Protein AF-A0A964RIH8-F1 (afdb_monomer_lite)

Sequence (160 aa):
MKYIAFKCCECGVINVFDSYRSDGNRCMKCGGYLAPIGQCVIKDNKKNVLGGRITVDTTDIDTALKKINLLNDRMNDVVLRMREFKSKSAELDAILKSSVISDKNVCVGMTKVIIQSNCRIRENDLEEMERKLSEKLGIKVVILNSGFEIAAIEAGVNNG

Foldseek 3Di:
DKWWWWAFPPPRDIDIGDPVPDDDDADPPPRGDIHTPGIDDDDPPDPPPVPPPPPPPCVVVVVVVVVVVVVVVVVVVVVVVVVVVVVVVVVVVVVVVVVQPPDPAWHDDPAEIEGEDADDDDPVRQVVVQVVVCVVVVHRYHYHYNVDDCPDDPPPPPPD

Structure (mmCIF, N/CA/C/O backbone):
data_AF-A0A964RIH8-F1
#
_entry.id   AF-A0A964RIH8-F1
#
loop_
_atom_site.group_PDB
_atom_site.id
_atom_site.type_symbol
_atom_site.label_atom_id
_atom_site.label_alt_id
_atom_site.label_comp_id
_atom_site.label_asym_id
_atom_site.label_entity_id
_atom_site.label_seq_id
_atom_site.pdbx_PDB_ins_code
_atom_site.Cartn_x
_atom_site.Cartn_y
_atom_site.Cartn_z
_atom_site.occupancy
_atom_site.B_iso_or_equiv
_atom_site.auth_seq_id
_atom_site.auth_comp_id
_atom_site.auth_asym_id
_atom_site.auth_atom_id
_atom_site.pdbx_PDB_model_num
ATOM 1 N N . MET A 1 1 ? 40.944 -8.582 -45.472 1.00 61.56 1 MET A N 1
ATOM 2 C CA . MET A 1 1 ? 41.206 -9.385 -44.254 1.00 61.56 1 MET A CA 1
ATOM 3 C C . MET A 1 1 ? 40.229 -10.556 -44.228 1.00 61.56 1 MET A C 1
ATOM 5 O O . MET A 1 1 ? 39.129 -10.392 -44.744 1.00 61.56 1 MET A O 1
ATOM 9 N N . LYS A 1 2 ? 40.631 -11.744 -43.751 1.00 75.88 2 LYS A N 1
ATOM 10 C CA . LYS A 1 2 ? 39.752 -12.928 -43.694 1.00 75.88 2 LYS A CA 1
ATOM 11 C C . LYS A 1 2 ? 39.129 -13.023 -42.299 1.00 75.88 2 LYS A C 1
ATOM 13 O O . LYS A 1 2 ? 39.856 -13.010 -41.310 1.00 75.88 2 LYS A O 1
ATOM 18 N N . TYR A 1 3 ? 37.808 -13.136 -42.240 1.00 85.88 3 TYR A N 1
ATOM 19 C CA . TYR A 1 3 ? 37.059 -13.274 -40.995 1.00 85.88 3 TYR A CA 1
ATOM 20 C C . TYR A 1 3 ? 36.299 -14.602 -40.983 1.00 85.88 3 TYR A C 1
ATOM 22 O O . TYR A 1 3 ? 35.938 -15.136 -42.037 1.00 85.88 3 TYR A O 1
ATOM 30 N N . ILE A 1 4 ? 36.068 -15.144 -39.790 1.00 86.75 4 ILE A N 1
ATOM 31 C CA . ILE A 1 4 ? 35.262 -16.348 -39.579 1.00 86.75 4 ILE A CA 1
ATOM 32 C C . ILE A 1 4 ? 34.034 -15.955 -38.763 1.00 86.75 4 ILE A C 1
ATOM 34 O O . ILE A 1 4 ? 34.142 -15.311 -37.717 1.00 86.75 4 ILE A O 1
ATOM 38 N N . ALA A 1 5 ? 32.861 -16.336 -39.261 1.00 88.44 5 ALA A N 1
ATOM 39 C CA . ALA A 1 5 ? 31.593 -16.122 -38.586 1.00 88.44 5 ALA A CA 1
ATOM 40 C C . ALA A 1 5 ? 31.201 -17.359 -37.771 1.00 88.44 5 ALA A C 1
ATOM 42 O O . ALA A 1 5 ? 31.270 -18.493 -38.251 1.00 88.44 5 ALA A O 1
ATOM 43 N N . PHE A 1 6 ? 30.723 -17.122 -36.555 1.00 90.38 6 PHE A N 1
ATOM 44 C CA . PHE A 1 6 ? 30.247 -18.130 -35.619 1.00 90.38 6 PHE A CA 1
ATOM 45 C C . PHE A 1 6 ? 28.828 -17.803 -35.162 1.00 90.38 6 PHE A C 1
ATOM 47 O O . PHE A 1 6 ? 28.525 -16.652 -34.856 1.00 90.38 6 PHE A O 1
ATOM 54 N N . LYS A 1 7 ? 27.962 -18.808 -35.048 1.00 91.25 7 LYS A N 1
ATOM 55 C CA . LYS A 1 7 ? 26.634 -18.683 -34.443 1.00 91.25 7 LYS A CA 1
ATOM 56 C C . LYS A 1 7 ? 26.709 -19.120 -32.992 1.00 91.25 7 LYS A C 1
ATOM 58 O O . LYS A 1 7 ? 27.221 -20.198 -32.707 1.00 91.25 7 LYS A O 1
ATOM 63 N N . CYS A 1 8 ? 26.163 -18.333 -32.075 1.00 93.81 8 CYS A N 1
ATOM 64 C CA . CYS A 1 8 ? 25.967 -18.814 -30.715 1.00 93.81 8 CYS A CA 1
ATOM 65 C C . CYS A 1 8 ? 24.846 -19.857 -30.667 1.00 93.81 8 CYS A C 1
ATOM 67 O O . CYS A 1 8 ? 23.744 -19.596 -31.153 1.00 93.81 8 CYS A O 1
ATOM 69 N N . CYS A 1 9 ? 25.118 -21.009 -30.054 1.00 91.19 9 CYS A N 1
ATOM 70 C CA . CYS A 1 9 ? 24.140 -22.086 -29.897 1.00 91.19 9 CYS A CA 1
ATOM 71 C C . CYS A 1 9 ? 23.022 -21.735 -28.904 1.00 91.19 9 CYS A C 1
ATOM 73 O O . CYS A 1 9 ? 21.930 -22.278 -29.011 1.00 91.19 9 CYS A O 1
ATOM 75 N N . GLU A 1 10 ? 23.278 -20.820 -27.965 1.00 92.69 10 GLU A N 1
ATOM 76 C CA . GLU A 1 10 ? 22.312 -20.436 -26.928 1.00 92.69 10 GLU A CA 1
ATOM 77 C C . GLU A 1 10 ? 21.444 -19.249 -27.356 1.00 92.69 10 GLU A C 1
ATOM 79 O O . GLU A 1 10 ? 20.222 -19.339 -27.358 1.00 92.69 10 GLU A O 1
ATOM 84 N N . CYS A 1 11 ? 22.059 -18.125 -27.745 1.00 94.00 11 CYS A N 1
ATOM 85 C CA . CYS A 1 11 ? 21.322 -16.893 -28.052 1.00 94.00 11 CYS A CA 1
ATOM 86 C C . CYS A 1 11 ? 21.136 -16.620 -29.553 1.00 94.00 11 CYS A C 1
ATOM 88 O O . CYS A 1 11 ? 20.538 -15.611 -29.922 1.00 94.00 11 CYS A O 1
ATOM 90 N N . GLY A 1 12 ? 21.690 -17.465 -30.430 1.00 88.62 12 GLY A N 1
ATOM 91 C CA . GLY A 1 12 ? 21.562 -17.339 -31.886 1.00 88.62 12 GLY A CA 1
ATOM 92 C C . GLY A 1 12 ? 22.352 -16.191 -32.529 1.00 88.62 12 GLY A C 1
ATOM 93 O O . GLY A 1 12 ? 22.353 -16.077 -33.754 1.00 88.62 12 GLY A O 1
ATOM 94 N N . VAL A 1 13 ? 23.038 -15.356 -31.740 1.00 91.75 13 VAL A N 1
ATOM 95 C CA . VAL A 1 13 ? 23.796 -14.197 -32.235 1.00 91.75 13 VAL A CA 1
ATOM 96 C C . VAL A 1 13 ? 25.002 -14.638 -33.060 1.00 91.75 13 VAL A C 1
ATOM 98 O O . VAL A 1 13 ? 25.749 -15.537 -32.663 1.00 91.75 13 VAL A O 1
ATOM 101 N N . ILE A 1 14 ? 25.218 -13.961 -34.188 1.00 90.44 14 ILE A N 1
ATOM 102 C CA . ILE A 1 14 ? 26.380 -14.165 -35.053 1.00 90.44 14 ILE A CA 1
ATOM 103 C C . ILE A 1 14 ? 27.539 -13.306 -34.542 1.00 90.44 14 ILE A C 1
ATOM 105 O O . ILE A 1 14 ? 27.417 -12.091 -34.414 1.00 90.44 14 ILE A O 1
ATOM 109 N N . ASN A 1 15 ? 28.660 -13.949 -34.241 1.00 87.25 15 ASN A N 1
ATOM 110 C CA . ASN A 1 15 ? 29.903 -13.322 -33.812 1.00 87.25 15 ASN A CA 1
ATOM 111 C C . ASN A 1 15 ? 30.925 -13.480 -34.939 1.00 87.25 15 ASN A C 1
ATOM 113 O O . ASN A 1 15 ? 31.006 -14.543 -35.551 1.00 87.25 15 ASN A O 1
ATOM 117 N N . VAL A 1 16 ? 31.692 -12.433 -35.223 1.00 87.62 16 VAL A N 1
ATOM 118 C CA . VAL A 1 16 ? 32.688 -12.438 -36.297 1.00 87.62 16 VAL A CA 1
ATOM 119 C C . VAL A 1 16 ? 34.054 -12.180 -35.685 1.00 87.62 16 VAL A C 1
ATOM 121 O O . VAL A 1 16 ? 34.236 -11.172 -35.007 1.00 87.62 16 VAL A O 1
ATOM 124 N N . PHE A 1 17 ? 34.994 -13.094 -35.914 1.00 86.25 17 PHE A N 1
ATOM 125 C CA . PHE A 1 17 ? 36.357 -13.006 -35.392 1.00 86.25 17 PHE A CA 1
ATOM 126 C C . PHE A 1 17 ? 37.381 -13.042 -36.525 1.00 86.25 17 PHE A C 1
ATOM 128 O O . PHE A 1 17 ? 37.121 -13.578 -37.607 1.00 86.25 17 PHE A O 1
ATOM 135 N N . ASP A 1 18 ? 38.557 -12.471 -36.270 1.00 83.50 18 ASP A N 1
ATOM 136 C CA . ASP A 1 18 ? 39.701 -12.581 -37.170 1.00 83.50 18 ASP A CA 1
ATOM 137 C C . ASP A 1 18 ? 40.104 -14.046 -37.343 1.00 83.50 18 ASP A C 1
ATOM 139 O O . ASP A 1 18 ? 40.204 -14.793 -36.368 1.00 83.50 18 ASP A O 1
ATOM 143 N N . SER A 1 19 ? 40.416 -14.452 -38.577 1.00 76.31 19 SER A N 1
ATOM 144 C CA . SER A 1 19 ? 40.771 -15.844 -38.887 1.00 76.31 19 SER A CA 1
ATOM 145 C C . SER A 1 19 ? 42.030 -16.358 -38.173 1.00 76.31 19 SER A C 1
ATOM 147 O O . SER A 1 19 ? 42.313 -17.548 -38.242 1.00 76.31 19 SER A O 1
ATOM 149 N N . TYR A 1 20 ? 42.807 -15.480 -37.529 1.00 73.31 20 TYR A N 1
ATOM 150 C CA . TYR A 1 20 ? 44.014 -15.833 -36.775 1.00 73.31 20 TYR A CA 1
ATOM 151 C C . TYR A 1 20 ? 43.721 -16.270 -35.325 1.00 73.31 20 TYR A C 1
ATOM 153 O O . TYR A 1 20 ? 44.563 -16.901 -34.695 1.00 73.31 20 TYR A O 1
ATOM 161 N N . ARG A 1 21 ? 42.535 -15.959 -34.777 1.00 66.25 21 ARG A N 1
ATOM 162 C CA . ARG A 1 21 ? 42.104 -16.403 -33.438 1.00 66.25 21 ARG A CA 1
ATOM 163 C C . ARG A 1 21 ? 41.058 -17.508 -33.572 1.00 66.25 21 ARG A C 1
ATOM 165 O O . ARG A 1 21 ? 39.861 -17.232 -33.542 1.00 66.25 21 ARG A O 1
ATOM 172 N N . SER A 1 22 ? 41.516 -18.746 -33.751 1.00 59.44 22 SER A N 1
ATOM 173 C CA . SER A 1 22 ? 40.648 -19.895 -34.038 1.00 59.44 22 SER A CA 1
ATOM 174 C C . SER A 1 22 ? 39.971 -20.514 -32.815 1.00 59.44 22 SER A C 1
ATOM 176 O O . SER A 1 22 ? 38.882 -21.057 -32.973 1.00 59.44 22 SER A O 1
ATOM 178 N N . ASP A 1 23 ? 40.537 -20.399 -31.608 1.00 66.06 23 ASP A N 1
ATOM 179 C CA . ASP A 1 23 ? 40.128 -21.265 -30.494 1.00 66.06 23 ASP A CA 1
ATOM 180 C C . ASP A 1 23 ? 39.776 -20.519 -29.201 1.00 66.06 23 ASP A C 1
ATOM 182 O O . ASP A 1 23 ? 40.397 -19.526 -28.827 1.00 66.06 23 ASP A O 1
ATOM 186 N N . GLY A 1 24 ? 38.747 -21.022 -28.508 1.00 76.62 24 GLY A N 1
ATOM 187 C CA . GLY A 1 24 ? 38.326 -20.552 -27.182 1.00 76.62 24 GLY A CA 1
ATOM 188 C C . GLY A 1 24 ? 37.370 -19.353 -27.157 1.00 76.62 24 GLY A C 1
ATOM 189 O O . GLY A 1 24 ? 37.001 -18.898 -26.074 1.00 76.62 24 GLY A O 1
ATOM 190 N N . ASN A 1 25 ? 36.932 -18.844 -28.312 1.00 82.88 25 ASN A N 1
ATOM 191 C CA . ASN A 1 25 ? 35.989 -17.727 -28.354 1.00 82.88 25 ASN A CA 1
ATOM 192 C C . ASN A 1 25 ? 34.610 -18.141 -27.815 1.00 82.88 25 ASN A C 1
ATOM 194 O O . ASN A 1 25 ? 34.053 -19.177 -28.183 1.00 82.88 25 ASN A O 1
ATOM 198 N N . ARG A 1 26 ? 34.036 -17.288 -26.967 1.00 88.88 26 ARG A N 1
ATOM 199 C CA . ARG A 1 26 ? 32.662 -17.404 -26.465 1.00 88.88 26 ARG A CA 1
ATOM 200 C C . ARG A 1 26 ? 31.806 -16.286 -27.034 1.00 88.88 26 ARG A C 1
ATOM 202 O O . ARG A 1 26 ? 32.316 -15.271 -27.508 1.00 88.88 26 ARG A O 1
ATOM 209 N N . CYS A 1 27 ? 30.491 -16.473 -27.002 1.00 90.19 27 CYS A N 1
ATOM 210 C CA . CYS A 1 27 ? 29.572 -15.436 -27.446 1.00 90.19 27 CYS A CA 1
ATOM 211 C C . CYS A 1 27 ? 29.787 -14.134 -26.662 1.00 90.19 27 CYS A C 1
ATOM 213 O O . CYS A 1 27 ? 29.699 -14.139 -25.436 1.00 90.19 27 CYS A O 1
ATOM 215 N N . MET A 1 28 ? 29.977 -13.008 -27.362 1.00 87.31 28 MET A N 1
ATOM 216 C CA . MET A 1 28 ? 30.177 -11.703 -26.714 1.00 87.31 28 MET A CA 1
ATOM 217 C C . MET A 1 28 ? 28.945 -11.205 -25.947 1.00 87.31 28 MET A C 1
ATOM 219 O O . MET A 1 28 ? 29.065 -10.319 -25.108 1.00 87.31 28 MET A O 1
ATOM 223 N N . LYS A 1 29 ? 27.758 -11.757 -26.230 1.00 88.56 29 LYS A N 1
ATOM 224 C CA . LYS A 1 29 ? 26.508 -11.376 -25.562 1.00 88.56 29 LYS A CA 1
ATOM 225 C C . LYS A 1 29 ? 26.228 -12.206 -24.310 1.00 88.56 29 LYS A C 1
ATOM 227 O O . LYS A 1 29 ? 25.869 -11.638 -23.288 1.00 88.56 29 LYS A O 1
ATOM 232 N N . CYS A 1 30 ? 26.332 -13.534 -24.398 1.00 91.56 30 CYS A N 1
ATOM 233 C CA . CYS A 1 30 ? 25.891 -14.437 -23.325 1.00 91.56 30 CYS A CA 1
ATOM 234 C C . CYS A 1 30 ? 26.979 -15.373 -22.780 1.00 91.56 30 CYS A C 1
ATOM 236 O O . CYS A 1 30 ? 26.709 -16.126 -21.856 1.00 91.56 30 CYS A O 1
ATOM 238 N N . GLY A 1 31 ? 28.191 -15.380 -23.347 1.00 90.75 31 GLY A N 1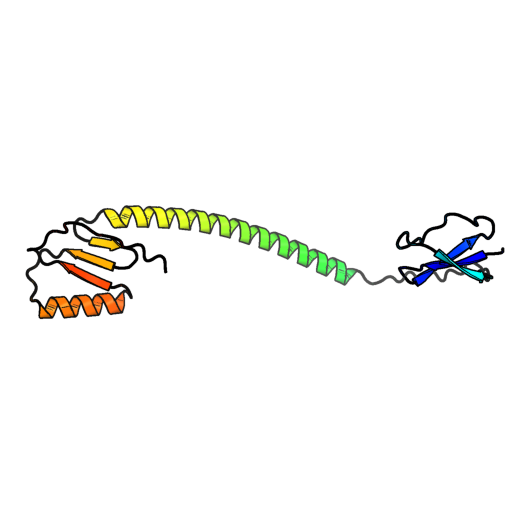
ATOM 239 C CA . GLY A 1 31 ? 29.254 -16.310 -22.942 1.00 90.75 31 GLY A CA 1
ATOM 240 C C . GLY A 1 31 ? 29.047 -17.770 -23.381 1.00 90.75 31 GLY A C 1
ATOM 241 O O . GLY A 1 31 ? 29.877 -18.628 -23.069 1.00 90.75 31 GLY A O 1
ATOM 242 N N . GLY A 1 32 ? 27.973 -18.054 -24.120 1.00 91.56 32 GLY A N 1
ATOM 243 C CA . GLY A 1 32 ? 27.632 -19.387 -24.609 1.00 91.56 32 GLY A CA 1
ATOM 244 C C . GLY A 1 32 ? 28.560 -19.913 -25.705 1.00 91.56 32 GLY A C 1
ATOM 245 O O . GLY A 1 32 ? 29.362 -19.171 -26.291 1.00 91.56 32 GLY A O 1
ATOM 246 N N . TYR A 1 33 ? 28.417 -21.205 -26.000 1.00 90.44 33 TYR A N 1
ATOM 247 C CA . TYR A 1 33 ? 29.202 -21.901 -27.021 1.00 90.44 33 TYR A CA 1
ATOM 248 C C . TYR A 1 33 ? 28.904 -21.393 -28.436 1.00 90.44 33 TYR A C 1
ATOM 250 O O . TYR A 1 33 ? 27.786 -20.975 -28.762 1.00 90.44 33 TYR A O 1
ATOM 258 N N . LEU A 1 34 ? 29.935 -21.430 -29.276 1.00 91.31 34 LEU A N 1
ATOM 259 C CA . LEU A 1 34 ? 29.925 -20.928 -30.641 1.00 91.31 34 LEU A CA 1
ATOM 260 C C . LEU A 1 34 ? 30.126 -22.076 -31.635 1.00 91.31 34 LEU A C 1
ATOM 262 O O . LEU A 1 34 ? 31.059 -22.860 -31.494 1.00 91.31 34 LEU A O 1
ATOM 266 N N . ALA A 1 35 ? 29.281 -22.137 -32.662 1.00 88.69 35 ALA A N 1
ATOM 267 C CA . ALA A 1 35 ? 29.414 -23.048 -33.793 1.00 88.69 35 ALA A CA 1
ATOM 268 C C . ALA A 1 35 ? 29.881 -22.274 -35.041 1.00 88.69 35 ALA A C 1
ATOM 270 O O . ALA A 1 35 ? 29.287 -21.237 -35.357 1.00 88.69 35 ALA A O 1
ATOM 271 N N . PRO A 1 36 ? 30.923 -22.724 -35.763 1.00 87.69 36 PRO A N 1
ATOM 272 C CA . PRO A 1 36 ? 31.385 -22.050 -36.972 1.00 87.69 36 PRO A CA 1
ATOM 273 C C . PRO A 1 36 ? 30.333 -22.153 -38.083 1.00 87.69 36 PRO A C 1
ATOM 275 O O . PRO A 1 36 ? 29.814 -23.230 -38.363 1.00 87.69 36 PRO A O 1
ATOM 278 N N . ILE A 1 37 ? 30.023 -21.023 -38.721 1.00 87.44 37 ILE A N 1
ATOM 279 C CA . ILE A 1 37 ? 29.103 -20.955 -39.870 1.00 87.44 37 ILE A CA 1
ATOM 280 C C . ILE A 1 37 ? 29.897 -20.973 -41.180 1.00 87.44 37 ILE A C 1
ATOM 282 O O . ILE A 1 37 ? 29.458 -21.556 -42.166 1.00 87.44 37 ILE A O 1
ATOM 286 N N . GLY A 1 38 ? 31.071 -20.334 -41.198 1.00 83.06 38 GLY A N 1
ATOM 287 C CA . GLY A 1 38 ? 31.929 -20.267 -42.377 1.00 83.06 38 GLY A CA 1
ATOM 288 C C . GLY A 1 38 ? 32.755 -18.986 -42.454 1.00 83.06 38 GLY A C 1
ATOM 289 O O . GLY A 1 38 ? 32.828 -18.202 -41.506 1.00 83.06 38 GLY A O 1
ATOM 290 N N . GLN A 1 39 ? 33.394 -18.782 -43.605 1.00 82.06 39 GLN A N 1
ATOM 291 C CA . GLN A 1 39 ? 34.181 -17.582 -43.883 1.00 82.06 39 GLN A CA 1
ATOM 292 C C . GLN A 1 39 ? 33.262 -16.416 -44.248 1.00 82.06 39 GLN A C 1
ATOM 294 O O . GLN A 1 39 ? 32.322 -16.578 -45.026 1.00 82.06 39 GLN A O 1
ATOM 299 N N . CYS A 1 40 ? 33.557 -15.230 -43.725 1.00 74.44 40 CYS A N 1
ATOM 300 C CA . CYS A 1 40 ? 32.885 -14.000 -44.114 1.00 74.44 40 CYS A CA 1
ATOM 301 C C . CYS A 1 40 ? 33.893 -12.980 -44.654 1.00 74.44 40 CYS A C 1
ATOM 303 O O . CYS A 1 40 ? 35.022 -12.843 -44.174 1.00 74.44 40 CYS A O 1
ATOM 305 N N . VAL A 1 41 ? 33.472 -12.263 -45.693 1.00 76.75 41 VAL A N 1
ATOM 306 C CA . VAL A 1 41 ? 34.218 -11.142 -46.260 1.00 76.75 41 VAL A CA 1
ATOM 307 C C . VAL A 1 41 ? 33.504 -9.876 -45.821 1.00 76.75 41 VAL A C 1
ATOM 309 O O . VAL A 1 41 ? 32.412 -9.573 -46.301 1.00 76.75 41 VAL A O 1
ATOM 312 N N . ILE A 1 42 ? 34.104 -9.146 -44.884 1.00 73.44 42 ILE A N 1
ATOM 313 C CA . ILE A 1 42 ? 33.620 -7.818 -44.518 1.00 73.44 42 ILE A CA 1
ATOM 314 C C . ILE A 1 42 ? 34.073 -6.871 -45.627 1.00 73.44 42 ILE A C 1
ATOM 316 O O . ILE A 1 42 ? 35.268 -6.720 -45.881 1.00 73.44 42 ILE A O 1
ATOM 320 N N . LYS A 1 43 ? 33.116 -6.266 -46.333 1.00 70.50 43 LYS A N 1
ATOM 321 C CA . LYS A 1 43 ? 33.404 -5.149 -47.232 1.00 70.50 43 LYS A CA 1
ATOM 322 C C . LYS A 1 43 ? 33.751 -3.962 -46.337 1.00 70.50 43 LYS A C 1
ATOM 324 O O . LYS A 1 43 ? 32.880 -3.489 -45.609 1.00 70.50 43 LYS A O 1
ATOM 329 N N . ASP A 1 44 ? 35.004 -3.515 -46.366 1.00 58.41 44 ASP A N 1
ATOM 330 C CA . ASP A 1 44 ? 35.421 -2.291 -45.684 1.00 58.41 44 ASP A CA 1
ATOM 331 C C . ASP A 1 44 ? 34.648 -1.115 -46.287 1.00 58.41 44 ASP A C 1
ATOM 333 O O . ASP A 1 44 ? 35.040 -0.519 -47.294 1.00 58.41 44 ASP A O 1
ATOM 337 N N . ASN A 1 45 ? 33.508 -0.779 -45.690 1.00 54.88 45 ASN A N 1
ATOM 338 C CA . ASN A 1 45 ? 32.880 0.499 -45.946 1.00 54.88 45 ASN A CA 1
ATOM 339 C C . ASN A 1 45 ? 33.832 1.540 -45.363 1.00 54.88 45 ASN A C 1
ATOM 341 O O . ASN A 1 45 ? 33.964 1.659 -44.142 1.00 54.88 45 ASN A O 1
ATOM 345 N N . LYS A 1 46 ? 34.527 2.271 -46.249 1.00 53.06 46 LYS A N 1
ATOM 346 C CA . LYS A 1 46 ? 35.205 3.530 -45.913 1.00 53.06 46 LYS A CA 1
ATOM 347 C C . LYS A 1 46 ? 34.335 4.258 -44.897 1.00 53.06 46 LYS A C 1
ATOM 349 O O . LYS A 1 46 ? 33.134 4.373 -45.132 1.00 53.06 46 LYS A O 1
ATOM 354 N N . LYS A 1 47 ? 34.944 4.691 -43.791 1.00 50.41 47 LYS A N 1
ATOM 355 C CA . LYS A 1 47 ? 34.347 5.427 -42.668 1.00 50.41 47 LYS A CA 1
ATOM 356 C C . LYS A 1 47 ? 33.611 6.700 -43.125 1.00 50.41 47 LYS A C 1
ATOM 358 O O . LYS A 1 47 ? 34.005 7.801 -42.785 1.00 50.41 47 LYS A O 1
ATOM 363 N N . ASN A 1 48 ? 32.510 6.552 -43.840 1.00 46.78 48 ASN A N 1
ATOM 364 C CA . ASN A 1 48 ? 31.382 7.451 -43.785 1.00 46.78 48 ASN A CA 1
ATOM 365 C C . ASN A 1 48 ? 30.426 6.774 -42.817 1.00 46.78 48 ASN A C 1
ATOM 367 O O . ASN A 1 48 ? 29.378 6.252 -43.187 1.00 46.78 48 ASN A O 1
ATOM 371 N N . VAL A 1 49 ? 30.839 6.751 -41.546 1.00 52.56 49 VAL A N 1
ATOM 372 C CA . VAL A 1 49 ? 29.862 6.804 -40.472 1.00 52.56 49 VAL A CA 1
ATOM 373 C C . VAL A 1 49 ? 29.116 8.096 -40.775 1.00 52.56 49 VAL A C 1
ATOM 375 O O . VAL A 1 49 ? 29.606 9.184 -40.484 1.00 52.56 49 VAL A O 1
ATOM 378 N N . LEU A 1 50 ? 27.984 7.984 -41.473 1.00 48.22 50 LEU A N 1
ATOM 379 C CA . LEU A 1 50 ? 26.901 8.941 -41.361 1.00 48.22 50 LEU A CA 1
ATOM 380 C C . LEU A 1 50 ? 26.582 8.933 -39.872 1.00 48.22 50 LEU A C 1
ATOM 382 O O . LEU A 1 50 ? 25.767 8.149 -39.396 1.00 48.22 50 LEU A O 1
ATOM 386 N N . GLY A 1 51 ? 27.345 9.724 -39.119 1.00 42.78 51 GLY A N 1
ATOM 387 C CA . GLY A 1 51 ? 27.122 10.015 -37.724 1.00 42.78 51 GLY A CA 1
ATOM 388 C C . GLY A 1 51 ? 25.887 10.882 -37.673 1.00 42.78 51 GLY A C 1
ATOM 389 O O . GLY A 1 51 ? 25.965 12.059 -37.344 1.00 42.78 51 GLY A O 1
ATOM 390 N N . GLY A 1 52 ? 24.747 10.305 -38.049 1.00 42.16 52 GLY A N 1
ATOM 391 C CA . GLY A 1 52 ? 23.469 10.773 -37.585 1.00 42.16 52 GLY A CA 1
ATOM 392 C C . GLY A 1 52 ? 23.536 10.626 -36.080 1.00 42.16 52 GLY A C 1
ATOM 393 O O . GLY A 1 52 ? 23.266 9.557 -35.538 1.00 42.16 52 GLY A O 1
ATOM 394 N N . ARG A 1 53 ? 23.967 11.692 -35.400 1.00 43.53 53 ARG A N 1
ATOM 395 C CA . ARG A 1 53 ? 23.519 11.955 -34.043 1.00 43.53 53 ARG A CA 1
ATOM 396 C C . ARG A 1 53 ? 22.006 11.921 -34.155 1.00 43.53 53 ARG A C 1
ATOM 398 O O . ARG A 1 53 ? 21.401 12.880 -34.618 1.00 43.53 53 ARG A O 1
ATOM 405 N N . ILE A 1 54 ? 21.407 10.790 -33.806 1.00 51.03 54 ILE A N 1
ATOM 406 C CA . ILE A 1 54 ? 20.002 10.772 -33.451 1.00 51.03 54 ILE A CA 1
ATOM 407 C C . ILE A 1 54 ? 19.980 11.528 -32.125 1.00 51.03 54 ILE A C 1
ATOM 409 O O . ILE A 1 54 ? 20.152 10.951 -31.054 1.00 51.03 54 ILE A O 1
ATOM 413 N N . THR A 1 55 ? 19.914 12.855 -32.210 1.00 48.88 55 THR A N 1
ATOM 414 C CA . THR A 1 55 ? 19.472 13.719 -31.122 1.00 48.88 55 THR A CA 1
ATOM 415 C C . THR A 1 55 ? 18.016 13.360 -30.900 1.00 48.88 55 THR A C 1
ATOM 417 O O . THR A 1 55 ? 17.117 13.946 -31.490 1.00 48.88 55 THR A O 1
ATOM 420 N N . VAL A 1 56 ? 17.801 12.286 -30.143 1.00 57.66 56 VAL A N 1
ATOM 421 C CA . VAL A 1 56 ? 16.505 12.002 -29.546 1.00 57.66 56 VAL A CA 1
ATOM 422 C C . VAL A 1 56 ? 16.295 13.132 -28.549 1.00 57.66 56 VAL A C 1
ATOM 424 O O . VAL A 1 56 ? 17.129 13.300 -27.660 1.00 57.66 56 VAL A O 1
ATOM 427 N N . ASP A 1 57 ? 15.254 13.940 -28.729 1.00 54.44 57 ASP A N 1
ATOM 428 C CA . ASP A 1 57 ? 14.871 14.952 -27.747 1.00 54.44 57 ASP A CA 1
ATOM 429 C C . ASP A 1 57 ? 14.610 14.251 -26.404 1.00 54.44 57 ASP A C 1
ATOM 431 O O . ASP A 1 57 ? 13.609 13.563 -26.215 1.00 54.44 57 ASP A O 1
ATOM 435 N N . THR A 1 58 ? 15.555 14.366 -25.468 1.00 64.31 58 THR A N 1
ATOM 436 C CA . THR A 1 58 ? 15.463 13.765 -24.127 1.00 64.31 58 THR A CA 1
ATOM 437 C C . THR A 1 58 ? 14.650 14.619 -23.162 1.00 64.31 58 THR A C 1
ATOM 439 O O . THR A 1 58 ? 14.468 14.230 -22.012 1.00 64.31 58 THR A O 1
ATOM 442 N N . THR A 1 59 ? 14.126 15.761 -23.610 1.00 71.38 59 THR A N 1
ATOM 443 C CA . THR A 1 59 ? 13.322 16.693 -22.806 1.00 71.38 59 THR A CA 1
ATOM 444 C C . THR A 1 59 ? 12.136 16.004 -22.135 1.00 71.38 59 THR A C 1
ATOM 446 O O . THR A 1 59 ? 11.859 16.261 -20.960 1.00 71.38 59 THR A O 1
ATOM 449 N N . ASP A 1 60 ? 11.484 15.070 -22.824 1.00 70.19 60 ASP A N 1
ATOM 450 C CA . ASP A 1 60 ? 10.369 14.301 -22.267 1.00 70.19 60 ASP A CA 1
ATOM 451 C C . ASP A 1 60 ? 10.830 13.295 -21.203 1.00 70.19 60 ASP A C 1
ATOM 453 O O . ASP A 1 60 ? 10.169 13.125 -20.175 1.00 70.19 60 ASP A O 1
ATOM 457 N N . ILE A 1 61 ? 12.004 12.685 -21.394 1.00 76.56 61 ILE A N 1
ATOM 458 C CA . ILE A 1 61 ? 12.611 11.739 -20.445 1.00 76.56 61 ILE A CA 1
ATOM 459 C C . ILE A 1 61 ? 13.066 12.475 -19.180 1.00 76.56 61 ILE A C 1
ATOM 461 O O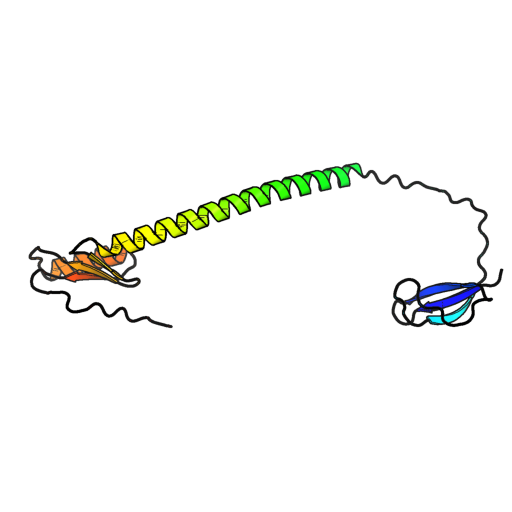 . ILE A 1 61 ? 12.787 12.028 -18.067 1.00 76.56 61 ILE A O 1
ATOM 465 N N . ASP A 1 62 ? 13.684 13.645 -19.331 1.00 77.06 62 ASP A N 1
ATOM 466 C CA . ASP A 1 62 ? 14.104 14.490 -18.212 1.00 77.06 62 ASP A CA 1
ATOM 467 C C . ASP A 1 62 ? 12.898 15.014 -17.422 1.00 77.06 62 ASP A C 1
ATOM 469 O O . ASP A 1 62 ? 12.912 15.076 -16.187 1.00 77.06 62 ASP A O 1
ATOM 473 N N . THR A 1 63 ? 11.809 15.347 -18.119 1.00 79.50 63 THR A N 1
ATOM 474 C CA . THR A 1 63 ? 10.549 15.758 -17.486 1.00 79.50 63 THR A CA 1
ATOM 475 C C . THR A 1 63 ? 9.897 14.594 -16.740 1.00 79.50 63 THR A C 1
ATOM 477 O O . THR A 1 63 ? 9.381 14.780 -15.634 1.00 79.50 63 THR A O 1
ATOM 480 N N . ALA A 1 64 ? 9.948 13.382 -17.298 1.00 77.31 64 ALA A N 1
ATOM 481 C CA . ALA A 1 64 ? 9.463 12.175 -16.637 1.00 77.31 64 ALA A CA 1
ATOM 482 C C . ALA A 1 64 ? 10.280 11.848 -15.376 1.00 77.31 64 ALA A C 1
ATOM 484 O O . ALA A 1 64 ? 9.695 11.603 -14.321 1.00 77.31 64 ALA A O 1
ATOM 485 N N . LEU A 1 65 ? 11.612 11.942 -15.439 1.00 83.69 65 LEU A N 1
ATOM 486 C CA . LEU A 1 65 ? 12.497 11.723 -14.290 1.00 83.69 65 LEU A CA 1
ATOM 487 C C . LEU A 1 65 ? 12.219 12.710 -13.149 1.00 83.69 65 LEU A C 1
ATOM 489 O O . LEU A 1 65 ? 12.112 12.304 -11.991 1.00 83.69 65 LEU A O 1
ATOM 493 N N . LYS A 1 66 ? 12.012 13.996 -13.461 1.00 85.94 66 LYS A N 1
ATOM 494 C CA . LYS A 1 66 ? 11.631 15.003 -12.453 1.00 85.94 66 LYS A CA 1
ATOM 495 C C . LYS A 1 66 ? 10.300 14.670 -11.774 1.00 85.94 66 LYS A C 1
ATOM 497 O O . LYS A 1 66 ? 10.183 14.819 -10.559 1.00 85.94 66 LYS A O 1
ATOM 502 N N . LYS A 1 67 ? 9.307 14.195 -12.534 1.00 89.88 67 LYS A N 1
ATOM 503 C CA . LYS A 1 67 ? 8.007 13.779 -11.980 1.00 89.88 67 LYS A CA 1
ATOM 504 C C . LYS A 1 67 ? 8.129 12.543 -11.087 1.00 89.88 67 LYS A C 1
ATOM 506 O O . LYS A 1 67 ? 7.482 12.502 -10.045 1.00 89.88 67 LYS A O 1
ATOM 511 N N . ILE A 1 68 ? 8.964 11.572 -11.461 1.00 86.75 68 ILE A N 1
ATOM 512 C CA . ILE A 1 68 ? 9.216 10.367 -10.657 1.00 86.75 68 ILE A CA 1
ATOM 513 C C . ILE A 1 68 ? 9.858 10.735 -9.318 1.00 86.75 68 ILE A C 1
ATOM 515 O O . ILE A 1 68 ? 9.393 10.274 -8.279 1.00 86.75 68 ILE A O 1
ATOM 519 N N . ASN A 1 69 ? 10.860 11.616 -9.319 1.00 86.81 69 ASN A N 1
ATOM 520 C CA . ASN A 1 69 ? 11.509 12.052 -8.080 1.00 86.81 69 ASN A CA 1
ATOM 521 C C . ASN A 1 69 ? 10.529 12.783 -7.152 1.00 86.81 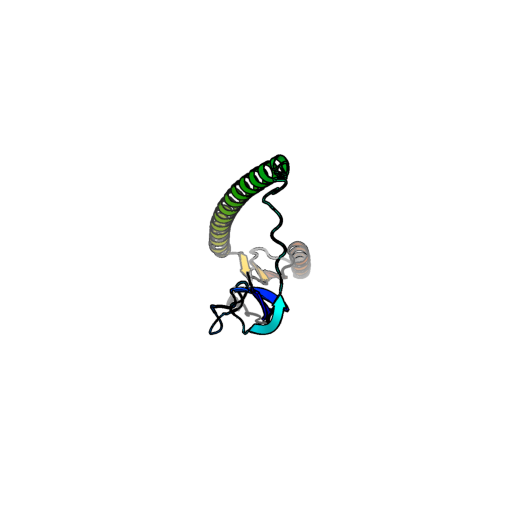69 ASN A C 1
ATOM 523 O O . ASN A 1 69 ? 10.442 12.456 -5.972 1.00 86.81 69 ASN A O 1
ATOM 527 N N . LEU A 1 70 ? 9.704 13.683 -7.701 1.00 90.88 70 LEU A N 1
ATOM 528 C CA . LEU A 1 70 ? 8.671 14.378 -6.929 1.00 90.88 70 LEU A CA 1
ATOM 529 C C . LEU A 1 70 ? 7.640 13.410 -6.319 1.00 90.88 70 LEU A C 1
ATOM 531 O O . LEU A 1 70 ? 7.166 13.622 -5.202 1.00 90.88 70 LEU A O 1
ATOM 535 N N . LEU A 1 71 ? 7.264 12.358 -7.050 1.00 88.75 71 LEU A N 1
ATOM 536 C CA . LEU A 1 71 ? 6.370 11.317 -6.538 1.00 88.75 71 LEU A CA 1
ATOM 537 C C . LEU A 1 71 ? 7.021 10.526 -5.402 1.00 88.75 71 LEU A C 1
ATOM 539 O O . LEU A 1 71 ? 6.352 10.233 -4.413 1.00 88.75 71 LEU A O 1
ATOM 543 N N . ASN A 1 72 ? 8.313 10.228 -5.520 1.00 90.75 72 ASN A N 1
ATOM 544 C CA . ASN A 1 72 ? 9.053 9.478 -4.513 1.00 90.75 72 ASN A CA 1
ATOM 545 C C . ASN A 1 72 ? 9.147 10.254 -3.187 1.00 90.75 72 ASN A C 1
ATOM 547 O O . ASN A 1 72 ? 8.901 9.697 -2.117 1.00 90.75 72 ASN A O 1
ATOM 551 N N . ASP A 1 73 ? 9.388 11.566 -3.255 1.00 90.75 73 ASP A N 1
ATOM 552 C CA . ASP A 1 73 ? 9.407 12.437 -2.074 1.00 90.75 73 ASP A CA 1
ATOM 553 C C . ASP A 1 73 ? 8.038 12.491 -1.383 1.00 90.75 73 ASP A C 1
ATOM 555 O O . ASP A 1 73 ? 7.939 12.364 -0.160 1.00 90.75 73 ASP A O 1
ATOM 559 N N . ARG A 1 74 ? 6.953 12.599 -2.163 1.00 91.00 74 ARG A N 1
ATOM 560 C CA . ARG A 1 74 ? 5.582 12.560 -1.626 1.00 91.00 74 ARG A CA 1
ATOM 561 C C . ARG A 1 74 ? 5.247 11.212 -0.993 1.00 91.00 74 ARG A C 1
ATOM 563 O O . ARG A 1 74 ? 4.583 11.180 0.039 1.00 91.00 74 ARG A O 1
ATOM 570 N N . MET A 1 75 ? 5.695 10.106 -1.584 1.00 88.81 75 MET A N 1
ATOM 571 C CA . MET A 1 75 ? 5.498 8.775 -1.006 1.00 88.81 75 MET A CA 1
ATOM 572 C C . MET A 1 75 ? 6.216 8.634 0.337 1.00 88.81 75 MET A C 1
ATOM 574 O O . MET A 1 75 ? 5.629 8.105 1.279 1.00 88.81 75 MET A O 1
ATOM 578 N N . ASN A 1 76 ? 7.440 9.149 0.456 1.00 88.81 76 ASN A N 1
ATOM 579 C CA . ASN A 1 76 ? 8.177 9.129 1.718 1.00 88.81 76 ASN A CA 1
ATOM 580 C C . ASN A 1 76 ? 7.460 9.924 2.823 1.00 88.81 76 ASN A C 1
ATOM 582 O O . ASN A 1 76 ? 7.359 9.433 3.948 1.00 88.81 76 ASN A O 1
ATOM 586 N N . ASP A 1 77 ? 6.889 11.090 2.503 1.00 91.81 77 ASP A N 1
ATOM 587 C CA . ASP A 1 77 ? 6.087 11.868 3.460 1.00 91.81 77 ASP A CA 1
ATOM 588 C C . ASP A 1 77 ? 4.826 11.104 3.912 1.00 91.81 77 ASP A C 1
ATOM 590 O O . ASP A 1 77 ? 4.518 11.027 5.103 1.00 91.81 77 ASP A O 1
ATOM 594 N N . VAL A 1 78 ? 4.128 10.438 2.983 1.00 88.88 78 VAL A N 1
ATOM 595 C CA . VAL A 1 78 ? 2.963 9.595 3.315 1.00 88.88 78 VAL A CA 1
ATOM 596 C C . VAL A 1 78 ? 3.355 8.422 4.219 1.00 88.88 78 VAL A C 1
ATOM 598 O O . VAL A 1 78 ? 2.636 8.117 5.173 1.00 88.88 78 VAL A O 1
ATOM 601 N N . VAL A 1 79 ? 4.498 7.780 3.967 1.00 89.81 79 VAL A N 1
ATOM 602 C CA . VAL A 1 79 ? 4.997 6.671 4.797 1.00 89.81 79 VAL A CA 1
ATOM 603 C C . VAL A 1 79 ? 5.326 7.140 6.215 1.00 89.81 79 VAL A C 1
ATOM 605 O O . VAL A 1 79 ? 5.002 6.434 7.174 1.00 89.81 79 VAL A O 1
ATOM 608 N N . LEU A 1 80 ? 5.929 8.321 6.372 1.00 87.69 80 LEU A N 1
ATOM 609 C CA . LEU A 1 80 ? 6.202 8.905 7.688 1.00 87.69 80 LEU A CA 1
ATOM 610 C C . LEU A 1 80 ? 4.904 9.177 8.451 1.00 87.69 80 LEU A C 1
ATOM 612 O O . LEU A 1 80 ? 4.747 8.697 9.575 1.00 87.69 80 LEU A O 1
ATOM 616 N N . ARG A 1 81 ? 3.923 9.819 7.807 1.00 88.19 81 ARG A N 1
ATOM 617 C CA . ARG A 1 81 ? 2.606 10.063 8.417 1.00 88.19 81 ARG A CA 1
ATOM 618 C C . ARG A 1 81 ? 1.898 8.763 8.793 1.00 88.19 81 ARG A C 1
ATOM 620 O O . ARG A 1 81 ? 1.322 8.671 9.870 1.00 88.19 81 ARG A O 1
ATOM 627 N N . MET A 1 82 ? 1.974 7.722 7.959 1.00 85.38 82 MET A N 1
ATOM 628 C CA . MET A 1 82 ? 1.416 6.404 8.291 1.00 85.38 82 MET A CA 1
ATOM 629 C C . MET A 1 82 ? 2.037 5.794 9.554 1.00 85.38 82 MET A C 1
ATOM 631 O O . MET A 1 82 ? 1.333 5.121 10.307 1.00 85.38 82 MET A O 1
ATOM 635 N N . ARG A 1 83 ? 3.333 6.010 9.811 1.00 84.38 83 ARG A N 1
ATOM 636 C CA . ARG A 1 83 ? 3.974 5.542 11.052 1.00 84.38 83 ARG A CA 1
ATOM 637 C C . ARG A 1 83 ? 3.456 6.297 12.272 1.00 84.38 83 ARG A C 1
ATOM 639 O O . ARG A 1 83 ? 3.151 5.656 13.273 1.00 84.38 83 ARG A O 1
ATOM 646 N N . GLU A 1 84 ? 3.287 7.613 12.170 1.00 88.88 84 GLU A N 1
ATOM 647 C CA . GLU A 1 84 ? 2.699 8.431 13.241 1.00 88.88 84 GLU A CA 1
ATOM 648 C C . GLU A 1 84 ? 1.235 8.061 13.520 1.00 88.88 84 GLU A C 1
ATOM 650 O O . GLU A 1 84 ? 0.804 8.004 14.670 1.00 88.88 84 GLU A O 1
ATOM 655 N N . PHE A 1 85 ? 0.453 7.758 12.480 1.00 80.56 85 PHE A N 1
ATOM 656 C CA . PHE A 1 85 ? -0.913 7.261 12.661 1.00 80.56 85 PHE A CA 1
ATOM 657 C C . PHE A 1 85 ? -0.939 5.898 13.356 1.00 80.56 85 PHE A C 1
ATOM 659 O O . PHE A 1 85 ? -1.792 5.668 14.210 1.00 80.56 85 PHE A O 1
ATOM 666 N N . LYS A 1 86 ? 0.013 5.007 13.048 1.00 80.50 86 LYS A N 1
ATOM 667 C CA . LYS A 1 86 ? 0.132 3.716 13.739 1.00 80.50 86 LYS A CA 1
ATOM 668 C C . LYS A 1 86 ? 0.488 3.872 15.216 1.00 80.50 86 LYS A C 1
ATOM 670 O O . LYS A 1 86 ? -0.091 3.161 16.030 1.00 80.50 86 LYS A O 1
ATOM 675 N N . SER A 1 87 ? 1.395 4.786 15.574 1.00 84.06 87 SER A N 1
ATOM 676 C CA . SER A 1 87 ? 1.735 5.009 16.987 1.00 84.06 87 SER A CA 1
ATOM 677 C C . SER A 1 87 ? 0.545 5.572 17.765 1.00 84.06 87 SER A C 1
ATOM 679 O O . SER A 1 87 ? 0.201 5.037 18.813 1.00 84.06 87 SER A O 1
ATOM 681 N N . LYS A 1 88 ? -0.164 6.558 17.201 1.00 85.75 88 LYS A N 1
ATOM 682 C CA . LYS A 1 88 ? -1.385 7.113 17.809 1.00 85.75 88 LYS A CA 1
ATOM 683 C C . LYS A 1 88 ? -2.512 6.084 17.931 1.00 85.75 88 LYS A C 1
ATOM 685 O O . LYS A 1 88 ? -3.235 6.085 18.920 1.00 85.75 88 LYS A O 1
ATOM 690 N N . SER A 1 89 ? -2.659 5.188 16.952 1.00 76.81 89 SER A N 1
ATOM 691 C CA . SER A 1 89 ? -3.626 4.084 17.030 1.00 76.81 89 SER A CA 1
ATOM 692 C C . SER A 1 89 ? -3.301 3.128 18.178 1.00 76.81 89 SER A C 1
ATOM 694 O O . SER A 1 89 ? -4.206 2.712 18.891 1.00 76.81 89 SER A O 1
ATOM 696 N N . ALA A 1 90 ? -2.021 2.809 18.389 1.00 79.25 90 ALA A N 1
ATOM 697 C CA . ALA A 1 90 ? -1.598 1.954 19.496 1.00 79.25 90 ALA A CA 1
ATOM 698 C C . ALA A 1 90 ? -1.823 2.619 20.867 1.00 79.25 90 ALA A C 1
ATOM 700 O O . ALA A 1 90 ? -2.209 1.947 21.822 1.00 79.25 90 ALA A O 1
ATOM 701 N N . GLU A 1 91 ? -1.620 3.937 20.962 1.00 80.44 91 GLU A N 1
ATOM 702 C CA . GLU A 1 91 ? -1.949 4.721 22.160 1.00 80.44 91 GLU A CA 1
ATOM 703 C C . GLU A 1 91 ? -3.457 4.700 22.452 1.00 80.44 91 GLU A C 1
ATOM 705 O O . GLU A 1 91 ? -3.861 4.464 23.591 1.00 80.44 91 GLU A O 1
ATOM 710 N N . LEU A 1 92 ? -4.297 4.871 21.426 1.00 73.31 92 LEU A N 1
ATOM 711 C CA . LEU A 1 92 ? -5.755 4.771 21.547 1.00 73.31 92 LEU A CA 1
ATOM 712 C C . LEU A 1 92 ? -6.211 3.373 21.980 1.00 73.31 92 LEU A C 1
ATOM 714 O O . LEU A 1 92 ? -7.046 3.269 22.876 1.00 73.31 92 LEU A O 1
ATOM 718 N N . ASP A 1 93 ? -5.636 2.309 21.419 1.00 74.56 93 ASP A N 1
ATOM 719 C CA . ASP A 1 93 ? -5.933 0.930 21.827 1.00 74.56 93 ASP A CA 1
ATOM 720 C C . ASP A 1 93 ? -5.532 0.659 23.285 1.00 74.56 93 ASP A C 1
ATOM 722 O O . ASP A 1 93 ? -6.220 -0.076 24.000 1.00 74.56 93 ASP A O 1
ATOM 726 N N . ALA A 1 94 ? -4.430 1.252 23.754 1.00 74.75 94 ALA A N 1
ATOM 727 C CA . ALA A 1 94 ? -4.008 1.152 25.148 1.00 74.75 94 ALA A CA 1
ATOM 728 C C . ALA A 1 94 ? -4.976 1.886 26.092 1.00 74.75 94 ALA A C 1
ATOM 730 O O . ALA A 1 94 ? -5.335 1.341 27.136 1.00 74.75 94 ALA A O 1
ATOM 731 N N . ILE A 1 95 ? -5.443 3.079 25.703 1.00 67.56 95 ILE A N 1
ATOM 732 C CA . ILE A 1 95 ? -6.453 3.842 26.450 1.00 67.56 95 ILE A CA 1
ATOM 733 C C . ILE A 1 95 ? -7.789 3.095 26.477 1.00 67.56 95 ILE A C 1
ATOM 735 O O . ILE A 1 95 ? -8.432 3.021 27.521 1.00 67.56 95 ILE A O 1
ATOM 739 N N . LEU A 1 96 ? -8.219 2.497 25.365 1.00 61.06 96 LEU A N 1
ATOM 740 C CA . LEU A 1 96 ? -9.459 1.721 25.332 1.00 61.06 96 LEU A CA 1
ATOM 741 C C . LEU A 1 96 ? -9.374 0.499 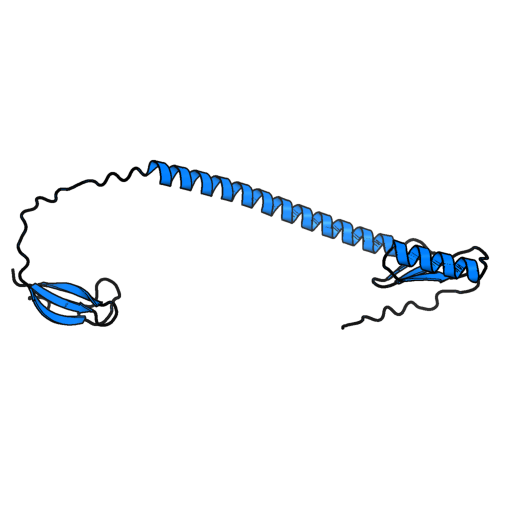26.253 1.00 61.06 96 LEU A C 1
ATOM 743 O O . LEU A 1 96 ? -10.308 0.232 27.005 1.00 61.06 96 LEU A O 1
ATOM 747 N N . LYS A 1 97 ? -8.234 -0.203 26.270 1.00 61.78 97 LYS A N 1
ATOM 748 C CA . LYS A 1 97 ? -8.008 -1.332 27.187 1.00 61.78 97 LYS A CA 1
ATOM 749 C C . LYS A 1 97 ? -8.011 -0.918 28.658 1.00 61.78 97 LYS A C 1
ATOM 751 O O . LYS A 1 97 ? -8.520 -1.676 29.478 1.00 61.78 97 LYS A O 1
ATOM 756 N N . SER A 1 98 ? -7.469 0.252 29.003 1.00 58.09 98 SER A N 1
ATOM 757 C CA . SER A 1 98 ? -7.523 0.747 30.385 1.00 58.09 98 SER A CA 1
ATOM 758 C C . SER A 1 98 ? -8.909 1.271 30.775 1.00 58.09 98 SER A C 1
ATOM 760 O O . SER A 1 98 ? -9.327 1.071 31.912 1.00 58.09 98 SER A O 1
ATOM 762 N N . SER A 1 99 ? -9.654 1.858 29.833 1.00 50.16 99 SER A N 1
ATOM 763 C CA . SER A 1 99 ? -11.004 2.398 30.067 1.00 50.16 99 SER A CA 1
ATOM 764 C C . SER A 1 99 ? -12.072 1.306 30.193 1.00 50.16 99 SER A C 1
ATOM 766 O O . SER A 1 99 ? -13.048 1.482 30.914 1.00 50.16 99 SER A O 1
ATOM 768 N N . VAL A 1 100 ? -11.893 0.156 29.532 1.00 48.19 100 VAL A N 1
ATOM 769 C CA . VAL A 1 100 ? -12.849 -0.971 29.577 1.00 48.19 100 VAL A CA 1
ATOM 770 C C . VAL A 1 100 ? -12.888 -1.672 30.950 1.00 48.19 100 VAL A C 1
ATOM 772 O O . VAL A 1 100 ? -13.786 -2.471 31.203 1.00 48.19 100 VAL A O 1
ATOM 775 N N . ILE A 1 101 ? -11.968 -1.359 31.870 1.00 46.97 101 ILE A N 1
ATOM 776 C CA . ILE A 1 101 ? -11.863 -2.039 33.175 1.00 46.97 101 ILE A CA 1
ATOM 777 C C . ILE A 1 101 ? -12.322 -1.158 34.359 1.00 46.97 101 ILE A C 1
ATOM 779 O O . ILE A 1 101 ? -12.393 -1.644 35.485 1.00 46.97 101 ILE A O 1
ATOM 783 N N . SER A 1 102 ? -12.693 0.113 34.165 1.00 44.78 102 SER A N 1
ATOM 784 C CA . SER A 1 102 ? -12.830 1.047 35.300 1.00 44.78 102 SER A CA 1
ATOM 785 C C . SER A 1 102 ? -14.218 1.622 35.588 1.00 44.78 102 SER A C 1
ATOM 787 O O . SER A 1 102 ? -14.296 2.547 36.391 1.00 44.78 102 SER A O 1
ATOM 789 N N . ASP A 1 103 ? -15.303 1.071 35.042 1.00 44.16 103 ASP A N 1
ATOM 790 C CA . ASP A 1 103 ? -16.645 1.327 35.580 1.00 44.16 103 ASP A CA 1
ATOM 791 C C . ASP A 1 103 ? -17.184 0.048 36.218 1.00 44.16 103 ASP A C 1
ATOM 793 O O . ASP A 1 103 ? -17.397 -0.956 35.544 1.00 44.16 103 ASP A O 1
ATOM 797 N N . LYS A 1 104 ? -17.433 0.090 37.536 1.00 49.31 104 LYS A N 1
ATOM 798 C CA . LYS A 1 104 ? -17.886 -1.045 38.372 1.00 49.31 104 LYS A CA 1
ATOM 799 C C . LYS A 1 104 ? -19.155 -1.761 37.875 1.00 49.31 104 LYS A C 1
ATOM 801 O O . LYS A 1 104 ? -19.521 -2.773 38.454 1.00 49.31 104 LYS A O 1
ATOM 806 N N . ASN A 1 105 ? -19.808 -1.248 36.831 1.00 49.72 105 ASN A N 1
ATOM 807 C CA . ASN A 1 105 ? -21.097 -1.713 36.334 1.00 49.72 105 ASN A CA 1
ATOM 808 C C . ASN A 1 105 ? -21.084 -2.150 34.857 1.00 49.72 105 ASN A C 1
ATOM 810 O O . ASN A 1 105 ? -22.131 -2.566 34.366 1.00 49.72 105 ASN A O 1
ATOM 814 N N . VAL A 1 106 ? -19.970 -2.030 34.117 1.00 52.19 106 VAL A N 1
ATOM 815 C CA . VAL A 1 106 ? -19.939 -2.390 32.686 1.00 52.19 106 VAL A CA 1
ATOM 816 C C . VAL A 1 106 ? -18.684 -3.186 32.349 1.00 52.19 106 VAL A C 1
ATOM 818 O O . VAL A 1 106 ? -17.568 -2.703 32.505 1.00 52.19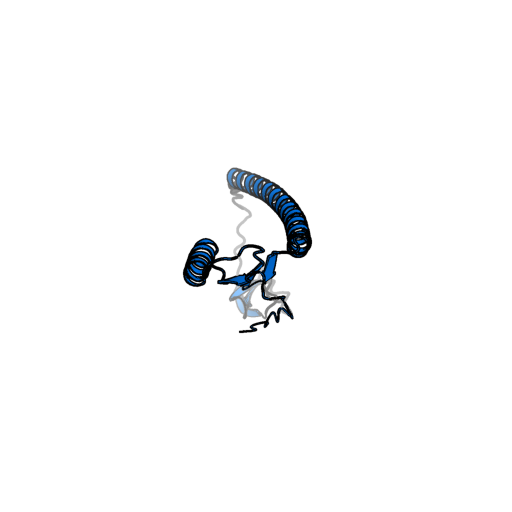 106 VAL A O 1
ATOM 821 N N . CYS A 1 107 ? -18.875 -4.401 31.836 1.00 54.84 107 CYS A N 1
ATOM 822 C CA . CYS A 1 107 ? -17.794 -5.263 31.361 1.00 54.84 107 CYS A CA 1
ATOM 823 C C . CYS A 1 107 ? -17.944 -5.458 29.848 1.00 54.84 107 CYS A C 1
ATOM 825 O O . CYS A 1 107 ? -18.976 -5.957 29.388 1.00 54.84 107 CYS A O 1
ATOM 827 N N . VAL A 1 108 ? -16.925 -5.088 29.066 1.00 53.72 108 VAL A N 1
ATOM 828 C CA . VAL A 1 108 ? -16.932 -5.257 27.603 1.00 53.72 108 VAL A CA 1
ATOM 829 C C . VAL A 1 108 ? -15.994 -6.398 27.217 1.00 53.72 108 VAL A C 1
ATOM 831 O O . VAL A 1 108 ? -14.774 -6.272 27.298 1.00 53.72 108 VAL A O 1
ATOM 834 N N . GLY A 1 109 ? -16.564 -7.525 26.792 1.00 56.88 109 GLY A N 1
ATOM 835 C CA . GLY A 1 109 ? -15.841 -8.591 26.101 1.00 56.88 109 GLY A CA 1
ATOM 836 C C . GLY A 1 109 ? -15.930 -8.407 24.584 1.00 56.88 109 GLY A C 1
ATOM 837 O O . GLY A 1 109 ? -16.880 -7.811 24.084 1.00 56.88 109 GLY A O 1
ATOM 838 N N . MET A 1 110 ? -14.979 -8.968 23.828 1.00 56.44 110 MET A N 1
ATOM 839 C CA . MET A 1 110 ? -14.935 -8.854 22.356 1.00 56.44 110 MET A CA 1
ATOM 840 C C . MET A 1 110 ? -16.204 -9.355 21.634 1.00 56.44 110 MET A C 1
ATOM 842 O O . MET A 1 110 ? -16.403 -9.040 20.466 1.00 56.44 110 MET A O 1
ATOM 846 N N . THR A 1 111 ? -17.070 -10.119 22.308 1.00 63.53 111 THR A N 1
ATOM 847 C CA . THR A 1 111 ? -18.304 -10.695 21.742 1.00 63.53 111 THR A CA 1
ATOM 848 C C . THR A 1 111 ? -19.576 -10.383 22.535 1.00 63.53 111 THR A C 1
ATOM 850 O O . THR A 1 111 ? -20.673 -10.650 22.038 1.00 63.53 111 THR A O 1
ATOM 853 N N . LYS A 1 112 ? -19.469 -9.843 23.758 1.00 69.88 112 LYS A N 1
ATOM 854 C CA . LYS A 1 112 ? -20.615 -9.585 24.644 1.00 69.88 112 LYS A CA 1
ATOM 855 C C . LYS A 1 112 ? -20.374 -8.366 25.533 1.00 69.88 112 LYS A C 1
ATOM 857 O O . LYS A 1 112 ? -19.276 -8.198 26.060 1.00 69.88 112 LYS A O 1
ATOM 862 N N . VAL A 1 113 ? -21.418 -7.573 25.753 1.00 77.56 113 VAL A N 1
ATOM 863 C CA . VAL A 1 113 ? -21.435 -6.454 26.709 1.00 77.56 113 VAL A CA 1
ATOM 864 C C . VAL A 1 113 ? -22.331 -6.828 27.882 1.00 77.56 113 VAL A C 1
ATOM 866 O O . VAL A 1 113 ? -23.471 -7.239 27.671 1.00 77.56 113 VAL A O 1
ATOM 869 N N . ILE A 1 114 ? -21.830 -6.682 29.108 1.00 80.31 114 ILE A N 1
ATOM 870 C CA . ILE A 1 114 ? -22.600 -6.920 30.334 1.00 80.31 114 ILE A CA 1
ATOM 871 C C . ILE A 1 114 ? -22.813 -5.583 31.042 1.00 80.31 114 ILE A C 1
ATOM 873 O O . ILE A 1 114 ? -21.846 -4.864 31.293 1.00 80.31 114 ILE A O 1
ATOM 877 N N . ILE A 1 115 ? -24.067 -5.262 31.363 1.00 81.12 115 ILE A N 1
ATOM 878 C CA . ILE A 1 115 ? -24.465 -4.040 32.070 1.00 81.12 115 ILE A CA 1
ATOM 879 C C . ILE A 1 115 ? -25.109 -4.437 33.395 1.00 81.12 115 ILE A C 1
ATOM 881 O O . ILE A 1 115 ? -26.172 -5.050 33.414 1.00 81.12 115 ILE A O 1
ATOM 885 N N . GLN A 1 116 ? -24.497 -4.065 34.512 1.00 77.50 116 GLN A N 1
ATOM 886 C CA . GLN A 1 116 ? -25.080 -4.243 35.834 1.00 77.50 116 GLN A CA 1
ATOM 887 C C . GLN A 1 116 ? -25.981 -3.051 36.158 1.00 77.50 116 GLN A C 1
ATOM 889 O O . GLN A 1 116 ? -25.526 -1.911 36.269 1.00 77.50 116 GLN A O 1
ATOM 894 N N . SER A 1 117 ? -27.279 -3.313 36.292 1.00 76.44 117 SER A N 1
ATOM 895 C CA . SER A 1 117 ? -28.262 -2.304 36.663 1.00 76.44 117 SER A CA 1
ATOM 896 C C . SER A 1 117 ? -28.602 -2.411 38.145 1.00 76.44 117 SER A C 1
ATOM 898 O O . SER A 1 117 ? -29.017 -3.461 38.632 1.00 76.44 117 SER A O 1
ATOM 900 N N . ASN A 1 118 ? -28.504 -1.287 38.856 1.00 73.38 118 ASN A N 1
ATOM 901 C CA . ASN A 1 118 ? -28.952 -1.169 40.248 1.00 73.38 118 ASN A CA 1
ATOM 902 C C . ASN A 1 118 ? -30.455 -0.856 40.366 1.00 73.38 118 ASN A C 1
ATOM 904 O O . ASN A 1 118 ? -30.941 -0.522 41.446 1.00 73.38 118 ASN A O 1
ATOM 908 N N . CYS A 1 119 ? -31.199 -0.943 39.262 1.00 74.00 119 CYS A N 1
ATOM 909 C CA . CYS A 1 119 ? -32.626 -0.655 39.216 1.00 74.00 119 CYS A CA 1
ATOM 910 C C . CYS A 1 119 ? -33.441 -1.950 39.142 1.00 74.00 119 CYS A C 1
ATOM 912 O O . CYS A 1 119 ? -33.084 -2.876 38.416 1.00 74.00 119 CYS A O 1
ATOM 914 N N . ARG A 1 120 ? -34.595 -1.979 39.822 1.00 76.44 120 ARG A N 1
ATOM 915 C CA . ARG A 1 120 ? -35.598 -3.036 39.630 1.00 76.44 120 ARG A CA 1
ATOM 916 C C . ARG A 1 120 ? -36.328 -2.804 38.313 1.00 76.44 120 ARG A C 1
ATOM 918 O O . ARG A 1 120 ? -37.135 -1.885 38.202 1.00 76.44 120 ARG A O 1
ATOM 925 N N . ILE A 1 121 ? -36.036 -3.644 37.332 1.00 81.44 121 ILE A N 1
ATOM 926 C CA . ILE A 1 121 ? -36.622 -3.603 35.991 1.00 81.44 121 ILE A CA 1
ATOM 927 C C . ILE A 1 121 ? -37.503 -4.846 35.829 1.00 81.44 121 ILE A C 1
ATOM 929 O O . ILE A 1 121 ? -37.163 -5.915 36.342 1.00 81.44 121 ILE A O 1
ATOM 933 N N . ARG A 1 122 ? -38.657 -4.709 35.167 1.00 84.50 122 ARG A N 1
ATOM 934 C CA . ARG A 1 122 ? -39.509 -5.860 34.829 1.00 84.50 122 ARG A CA 1
ATOM 935 C C . ARG A 1 122 ? -38.831 -6.693 33.747 1.00 84.50 122 ARG A C 1
ATOM 937 O O . ARG A 1 122 ? -38.191 -6.138 32.864 1.00 84.50 122 ARG A O 1
ATOM 944 N N . GLU A 1 123 ? -39.019 -8.004 33.785 1.00 82.31 123 GLU A N 1
ATOM 945 C CA . GLU A 1 123 ? -38.370 -8.943 32.860 1.00 82.31 123 GLU A CA 1
ATOM 946 C C . GLU A 1 123 ? -38.642 -8.596 31.383 1.00 82.31 123 GLU A C 1
ATOM 948 O O . GLU A 1 123 ? -37.702 -8.450 30.610 1.00 82.31 123 GLU A O 1
ATOM 953 N N . ASN A 1 124 ? -39.894 -8.275 31.034 1.00 87.94 124 ASN A N 1
ATOM 954 C CA . ASN A 1 124 ? -40.260 -7.822 29.683 1.00 87.94 124 ASN A CA 1
ATOM 955 C C . ASN A 1 124 ? -39.518 -6.547 29.240 1.00 87.94 124 ASN A C 1
ATOM 957 O O . ASN A 1 124 ? -39.117 -6.428 28.083 1.00 87.94 124 ASN A O 1
ATOM 961 N N . ASP A 1 125 ? -39.344 -5.583 30.153 1.00 87.75 125 ASP A N 1
ATOM 962 C CA . ASP A 1 125 ? -38.643 -4.327 29.857 1.00 87.75 125 ASP A CA 1
ATOM 963 C C . ASP A 1 125 ? -37.137 -4.602 29.650 1.00 87.75 125 ASP A C 1
ATOM 965 O O . ASP A 1 125 ? -36.485 -3.960 28.824 1.00 87.75 125 ASP A O 1
ATOM 969 N N . LEU A 1 126 ? -36.585 -5.578 30.382 1.00 85.88 126 LEU A N 1
ATOM 970 C CA . LEU A 1 126 ? -35.184 -5.988 30.310 1.00 85.88 126 LEU A CA 1
ATOM 971 C C . LEU A 1 126 ? -34.861 -6.655 28.967 1.00 85.88 126 LEU A C 1
ATOM 973 O O . LEU A 1 126 ? -33.925 -6.222 28.296 1.00 85.88 126 LEU A O 1
ATOM 977 N N . GLU A 1 127 ? -35.684 -7.609 28.524 1.00 87.50 127 GLU A N 1
ATOM 978 C CA . GLU A 1 127 ? -35.544 -8.253 27.209 1.00 87.50 127 GLU A CA 1
ATOM 979 C C . GLU A 1 127 ? -35.630 -7.240 26.058 1.00 87.50 127 GLU A C 1
ATOM 981 O O . GLU A 1 127 ? -34.848 -7.283 25.102 1.00 87.50 127 GLU A O 1
ATOM 986 N N . GLU A 1 128 ? -36.558 -6.280 26.144 1.00 92.00 128 GLU A N 1
ATOM 987 C CA . GLU A 1 128 ? -36.699 -5.252 25.114 1.00 92.00 128 GLU A CA 1
ATOM 988 C C . GLU A 1 128 ? -35.468 -4.335 25.049 1.00 92.00 128 GLU A C 1
ATOM 990 O O . GLU A 1 128 ? -35.025 -3.967 23.953 1.00 92.00 128 GLU A O 1
ATOM 995 N N . MET A 1 129 ? -34.895 -3.977 26.201 1.00 86.50 129 MET A N 1
ATOM 996 C CA . MET A 1 129 ? -33.668 -3.184 26.265 1.00 86.50 129 MET A CA 1
ATOM 997 C C . MET A 1 129 ? -32.455 -3.950 25.744 1.00 86.50 129 MET A C 1
ATOM 999 O O . MET A 1 129 ? -31.697 -3.391 24.949 1.00 86.50 129 MET A O 1
ATOM 1003 N N . GLU A 1 130 ? -32.289 -5.217 26.124 1.00 88.12 130 GLU A N 1
ATOM 1004 C CA . GLU A 1 130 ? -31.218 -6.077 25.611 1.00 88.12 130 GLU A CA 1
ATOM 1005 C C . GLU A 1 130 ? -31.283 -6.200 24.089 1.00 88.12 130 GLU A C 1
ATOM 1007 O O . GLU A 1 130 ? -30.264 -6.026 23.414 1.00 88.12 130 GLU A O 1
ATOM 1012 N N . ARG A 1 131 ? -32.482 -6.412 23.529 1.00 90.00 131 ARG A N 1
ATOM 1013 C CA . ARG A 1 131 ? -32.686 -6.468 22.077 1.00 90.00 131 ARG A CA 1
ATOM 1014 C C . ARG A 1 131 ? -32.313 -5.148 21.405 1.00 90.00 131 ARG A C 1
ATOM 1016 O O . ARG A 1 131 ? -31.502 -5.148 20.483 1.00 90.00 131 ARG A O 1
ATOM 1023 N N . LYS A 1 132 ? -32.852 -4.019 21.882 1.00 91.12 132 LYS A N 1
ATOM 1024 C CA . LYS A 1 132 ? -32.585 -2.691 21.294 1.00 91.12 132 LYS A CA 1
ATOM 1025 C C . LYS A 1 132 ? -31.106 -2.318 21.347 1.00 91.12 132 LYS A C 1
ATOM 1027 O O . LYS A 1 132 ? -30.590 -1.721 20.404 1.00 91.12 132 LYS A O 1
ATOM 1032 N N . LEU A 1 133 ? -30.428 -2.625 22.451 1.00 86.69 133 LEU A N 1
ATOM 1033 C CA . LEU A 1 133 ? -29.001 -2.347 22.602 1.00 86.69 133 LEU A CA 1
ATOM 1034 C C . LEU A 1 133 ? -28.161 -3.286 21.733 1.00 86.69 133 LEU A C 1
ATOM 1036 O O . LEU A 1 133 ? -27.217 -2.823 21.095 1.00 86.69 133 LEU A O 1
ATOM 1040 N N . SER A 1 134 ? -28.542 -4.562 21.636 1.00 88.88 134 SER A N 1
ATOM 1041 C CA . SER A 1 134 ? -27.848 -5.530 20.783 1.00 88.88 134 SER A CA 1
ATOM 1042 C C . SER A 1 134 ? -27.964 -5.189 19.297 1.00 88.88 134 SER A C 1
ATOM 1044 O O . SER A 1 134 ? -26.966 -5.233 18.583 1.00 88.88 134 SER A O 1
ATOM 1046 N N . GLU A 1 135 ? -29.149 -4.780 18.832 1.00 89.81 135 GLU A N 1
ATOM 1047 C CA . GLU A 1 135 ? -29.367 -4.333 17.448 1.00 89.81 135 GLU A CA 1
ATOM 1048 C C . GLU A 1 135 ? -28.560 -3.073 17.116 1.00 89.81 135 GLU A C 1
ATOM 1050 O O . GLU A 1 135 ? -27.973 -2.979 16.040 1.00 89.81 135 GLU A O 1
ATOM 1055 N N . LYS A 1 136 ? -28.496 -2.108 18.042 1.00 86.38 136 LYS A N 1
ATOM 1056 C CA . LYS A 1 136 ? -27.754 -0.857 17.828 1.00 86.38 136 LYS A CA 1
ATOM 1057 C C . LYS A 1 136 ? -26.241 -1.041 17.836 1.00 86.38 136 LYS A C 1
ATOM 1059 O O . LYS A 1 136 ? -25.552 -0.348 17.095 1.00 86.38 136 LYS A O 1
ATOM 1064 N N . LEU A 1 137 ? -25.728 -1.911 18.705 1.00 79.75 137 LEU A N 1
ATOM 1065 C CA . LEU A 1 137 ? -24.289 -2.100 18.890 1.00 79.75 137 LEU A CA 1
ATOM 1066 C C . LEU A 1 137 ? -23.715 -3.207 17.999 1.00 79.75 137 LEU A C 1
ATOM 1068 O O . LEU A 1 137 ? -22.500 -3.277 17.844 1.00 79.75 137 LEU A O 1
ATOM 1072 N N . GLY A 1 138 ? -24.556 -4.078 17.430 1.00 81.94 138 GLY A N 1
ATOM 1073 C CA . GLY A 1 138 ? -24.106 -5.252 16.675 1.00 81.94 138 GLY A CA 1
ATOM 1074 C C . GLY A 1 138 ? -23.384 -6.294 17.541 1.00 81.94 138 GLY A C 1
ATOM 1075 O O . GLY A 1 138 ? -22.702 -7.171 17.018 1.00 81.94 138 GLY A O 1
ATOM 1076 N N . ILE A 1 139 ? -23.510 -6.191 18.867 1.00 82.06 139 ILE A N 1
ATOM 1077 C CA . ILE A 1 139 ? -22.853 -7.036 19.869 1.00 82.06 139 ILE A CA 1
ATOM 1078 C C . ILE A 1 139 ? -23.927 -7.489 20.855 1.00 82.06 139 ILE A C 1
ATOM 1080 O O . ILE A 1 139 ? -24.800 -6.703 21.211 1.00 82.06 139 ILE A O 1
ATOM 1084 N N . LYS A 1 140 ? -23.879 -8.742 21.320 1.00 81.94 140 LYS A N 1
ATOM 1085 C CA . LYS A 1 140 ? -24.867 -9.257 22.277 1.00 81.94 140 LYS A CA 1
ATOM 1086 C C . LYS A 1 140 ? -24.742 -8.530 23.620 1.00 81.94 140 LYS A C 1
ATOM 1088 O O . LYS A 1 140 ? -23.695 -8.604 24.263 1.00 81.94 140 LYS A O 1
ATOM 1093 N N . VAL A 1 141 ? -25.813 -7.872 24.050 1.00 84.12 141 VAL A N 1
ATOM 1094 C CA . VAL A 1 141 ? -25.894 -7.168 25.336 1.00 84.12 141 VAL A CA 1
ATOM 1095 C C . VAL A 1 141 ? -26.685 -8.003 26.336 1.00 84.12 141 VAL A C 1
ATOM 1097 O O . VAL A 1 141 ? -27.707 -8.579 25.976 1.00 84.12 141 VAL A O 1
ATOM 1100 N N . VAL A 1 142 ? -26.201 -8.070 27.577 1.00 83.69 142 VAL A N 1
ATOM 1101 C CA . VAL A 1 142 ? -26.875 -8.723 28.707 1.00 83.69 142 VAL A CA 1
ATOM 1102 C C . VAL A 1 142 ? -26.957 -7.736 29.868 1.00 83.69 142 VAL A C 1
ATOM 1104 O O . VAL A 1 142 ? -25.945 -7.144 30.248 1.00 83.69 142 VAL A O 1
ATOM 1107 N N . ILE A 1 143 ? -28.146 -7.552 30.434 1.00 83.25 143 ILE A N 1
ATOM 1108 C CA . ILE A 1 143 ? -28.395 -6.666 31.570 1.00 83.25 143 ILE A CA 1
ATOM 1109 C C . ILE A 1 143 ? -28.613 -7.522 32.816 1.00 83.25 143 ILE A C 1
ATOM 1111 O O . ILE A 1 143 ? -29.540 -8.322 32.896 1.00 83.25 143 ILE A O 1
ATOM 1115 N N . LEU A 1 144 ? -27.774 -7.327 33.828 1.00 81.75 144 LEU A N 1
ATOM 1116 C CA . LEU A 1 144 ? -27.916 -7.993 35.115 1.00 81.75 144 LEU A CA 1
ATOM 1117 C C . LEU A 1 144 ? -28.752 -7.130 36.054 1.00 81.75 144 LEU A C 1
ATOM 1119 O O . LEU A 1 144 ? -28.459 -5.953 36.272 1.00 81.75 144 LEU A O 1
ATOM 1123 N N . ASN A 1 145 ? -29.802 -7.732 36.606 1.00 76.25 145 ASN A N 1
ATOM 1124 C CA . ASN A 1 145 ? -30.644 -7.117 37.625 1.00 76.25 145 ASN A CA 1
ATOM 1125 C C . ASN A 1 145 ? -29.909 -7.097 38.978 1.00 76.25 145 ASN A C 1
ATOM 1127 O O . ASN A 1 145 ? -29.053 -7.942 39.238 1.00 76.25 145 ASN A O 1
ATOM 1131 N N . SER A 1 146 ? -30.299 -6.192 39.875 1.00 68.44 146 SER A N 1
ATOM 1132 C CA . SER A 1 146 ? -29.632 -5.915 41.157 1.00 68.44 146 SER A CA 1
ATOM 1133 C C . SER A 1 146 ? -29.563 -7.100 42.138 1.00 68.44 146 SER A C 1
ATOM 1135 O O . SER A 1 146 ? -29.006 -6.960 43.220 1.00 68.44 146 SER A O 1
ATOM 1137 N N . GLY A 1 147 ? -30.193 -8.233 41.812 1.00 64.62 147 GLY A N 1
ATOM 1138 C CA . GLY A 1 147 ? -30.162 -9.472 42.596 1.00 64.62 147 GLY A CA 1
ATOM 1139 C C . GLY A 1 147 ? -29.097 -10.481 42.156 1.00 64.62 147 GLY A C 1
ATOM 1140 O O . GLY A 1 147 ? -29.004 -11.540 42.768 1.00 64.62 147 GLY A O 1
ATOM 1141 N N . PHE A 1 148 ? -28.325 -10.184 41.108 1.00 65.88 148 PHE A N 1
ATOM 1142 C CA . PHE A 1 148 ? -27.303 -11.079 40.570 1.00 65.88 148 PHE A CA 1
ATOM 1143 C C . PHE A 1 148 ? -25.920 -10.429 40.656 1.00 65.88 148 PHE A C 1
ATOM 1145 O O . PHE A 1 148 ? -25.726 -9.298 40.211 1.00 65.88 148 PHE A O 1
ATOM 1152 N N . GLU A 1 149 ? -24.951 -11.160 41.204 1.00 56.44 149 GLU A N 1
ATOM 1153 C CA . GLU A 1 149 ? -23.533 -10.795 41.167 1.00 56.44 149 GLU A CA 1
ATOM 1154 C C . GLU A 1 149 ? -22.829 -11.545 40.030 1.00 56.44 149 GLU A C 1
ATOM 1156 O O . GLU A 1 149 ? -23.111 -12.715 39.758 1.00 56.44 149 GLU A O 1
ATOM 1161 N N . ILE A 1 150 ? -21.901 -10.869 39.350 1.00 60.72 150 ILE A N 1
ATOM 1162 C CA . ILE A 1 150 ? -21.072 -11.492 38.314 1.00 60.72 150 ILE A CA 1
ATOM 1163 C C . ILE A 1 150 ? -20.054 -12.402 39.006 1.00 60.72 150 ILE A C 1
ATOM 1165 O O . ILE A 1 150 ? -19.080 -11.918 39.575 1.00 60.72 150 ILE A O 1
ATOM 1169 N N . ALA A 1 151 ? -20.262 -13.718 38.942 1.00 50.00 151 ALA A N 1
ATOM 1170 C CA . ALA A 1 151 ? -19.343 -14.690 39.541 1.00 50.00 151 ALA A CA 1
ATOM 1171 C C . ALA A 1 151 ? -18.063 -14.897 38.705 1.00 50.00 151 ALA A C 1
ATOM 1173 O O . ALA A 1 151 ? -16.972 -15.001 39.258 1.00 50.00 151 ALA A O 1
ATOM 1174 N N . ALA A 1 152 ? -18.186 -14.949 37.375 1.00 48.38 152 ALA A N 1
ATOM 1175 C CA . ALA A 1 152 ? -17.068 -15.048 36.437 1.00 48.38 152 ALA A CA 1
ATOM 1176 C C . ALA A 1 152 ? -17.529 -14.689 35.014 1.00 48.38 152 ALA A C 1
ATOM 1178 O O . ALA A 1 152 ? -18.672 -14.953 34.641 1.00 48.38 152 ALA A O 1
ATOM 1179 N N . ILE A 1 153 ? -16.630 -14.123 34.204 1.00 59.72 153 ILE A N 1
ATOM 1180 C CA . ILE A 1 153 ? -16.835 -13.939 32.761 1.00 59.72 153 ILE A CA 1
ATOM 1181 C C . ILE A 1 153 ? -15.885 -14.895 32.044 1.00 59.72 153 ILE A C 1
ATOM 1183 O O . ILE A 1 153 ? -14.704 -14.600 31.872 1.00 59.72 153 ILE A O 1
ATOM 1187 N N . GLU A 1 154 ? -16.394 -16.047 31.615 1.00 50.22 154 GLU A N 1
ATOM 1188 C CA . GLU A 1 154 ? -15.636 -16.942 30.742 1.00 5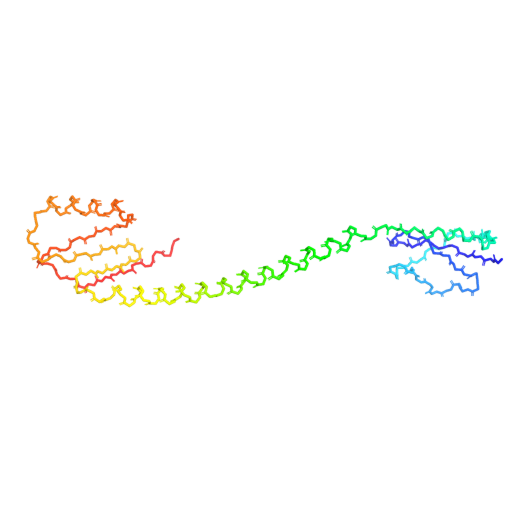0.22 154 GLU A CA 1
ATOM 1189 C C . GLU A 1 154 ? -15.693 -16.403 29.309 1.00 50.22 154 GLU A C 1
ATOM 1191 O O . GLU A 1 154 ? -16.658 -16.598 28.565 1.00 50.22 154 GLU A O 1
ATOM 1196 N N . ALA A 1 155 ? -14.650 -15.670 28.918 1.00 50.47 155 ALA A N 1
ATOM 1197 C CA . ALA A 1 155 ? -14.425 -15.311 27.528 1.00 50.47 155 ALA A CA 1
ATOM 1198 C C . ALA A 1 155 ? -13.961 -16.565 26.773 1.00 50.47 155 ALA A C 1
ATOM 1200 O O . ALA A 1 155 ? -12.768 -16.832 26.654 1.00 50.47 155 ALA A O 1
ATOM 1201 N N . GLY A 1 156 ? -14.917 -17.360 26.290 1.00 46.03 156 GLY A N 1
ATOM 1202 C CA . GLY A 1 156 ? -14.634 -18.438 25.351 1.00 46.03 156 GLY A CA 1
ATOM 1203 C C . GLY A 1 156 ? -13.954 -17.861 24.112 1.00 46.03 156 GLY A C 1
ATOM 1204 O O . GLY A 1 156 ? -14.580 -17.148 23.326 1.00 46.03 156 GLY A O 1
ATOM 1205 N N . VAL A 1 157 ? -12.659 -18.134 23.960 1.00 42.00 157 VAL A N 1
ATOM 1206 C CA . VAL A 1 157 ? -11.916 -17.850 22.734 1.00 42.00 157 VAL A CA 1
ATOM 1207 C C . VAL A 1 157 ? -12.441 -18.823 21.680 1.00 42.00 157 VAL A C 1
ATOM 1209 O O . VAL A 1 157 ? -12.019 -19.975 21.625 1.00 42.00 157 VAL A O 1
ATOM 1212 N N . ASN A 1 158 ? -13.406 -18.385 20.871 1.00 42.84 158 ASN A N 1
ATOM 1213 C CA . ASN A 1 158 ? -13.800 -19.119 19.673 1.00 42.84 158 ASN A CA 1
ATOM 1214 C C . ASN A 1 158 ? -12.659 -18.996 18.655 1.00 42.84 158 ASN A C 1
ATOM 1216 O O . ASN A 1 158 ? -12.640 -18.083 17.836 1.00 42.84 158 ASN A O 1
ATOM 1220 N N . ASN A 1 159 ? -11.691 -19.907 18.743 1.00 35.47 159 ASN A N 1
ATOM 1221 C CA . ASN A 1 159 ? -10.774 -20.205 17.650 1.00 35.47 159 ASN A CA 1
ATOM 1222 C C . ASN A 1 159 ? -11.557 -21.015 16.605 1.00 35.47 159 ASN A C 1
ATOM 1224 O O . ASN A 1 159 ? -11.574 -22.244 16.666 1.00 35.47 159 ASN A O 1
ATOM 1228 N N . GLY A 1 160 ? -12.262 -20.321 15.712 1.00 34.00 160 GLY A N 1
ATOM 1229 C CA . GLY A 1 160 ? -12.971 -20.891 14.567 1.00 34.00 160 GLY A CA 1
ATOM 1230 C C . GLY A 1 160 ? -12.700 -20.066 13.328 1.00 34.00 160 GLY A C 1
ATOM 1231 O O . GLY A 1 160 ? -12.956 -18.845 13.402 1.00 34.00 160 GLY A O 1
#

Secondary structure (DSSP, 8-state):
--EEEEEETTT--EEEEETT--SS---TTT---EEEEEEE------S----------THHHHHHHHHHHHHHHHHHHHHHHHHHHHHHHHHHHHHHHHHTT--TTEEE-SSEEEEE--S---HHHHHHHHHHHHHHHTSEEEEE-TT-------------

Radius of gyration: 40.33 Å; chains: 1; bounding box: 84×40×90 Å

pLDDT: mean 74.34, std 15.97, range [34.0, 94.0]

Organism: NCBI:txid225345